Protein AF-A0A378B219-F1 (afdb_monomer)

InterPro domains:
  IPR011042 Six-bladed beta-propeller, TolB-like [G3DSA:2.120.10.30] (1-69)

Sequence (69 aa):
MVFNRNGLPIGQILLPDRDKGRNLKSTSLAIRPGHRELFIVANSGTEPGGAMIFRSGAFAPAPFPFSHQ

Secondary structure (DSSP, 8-state):
-EE-TTS-EEE--PPTTGGGTTT-EEEEEEEPBTS-EEEEEEE-TTSTT-EEEEEEE-SSPBPPPGGG-

Organism: Klebsiella pneumoniae subsp. ozaenae (NCBI:txid574)

Structure (mmCIF, N/CA/C/O backbone):
data_AF-A0A378B219-F1
#
_entry.id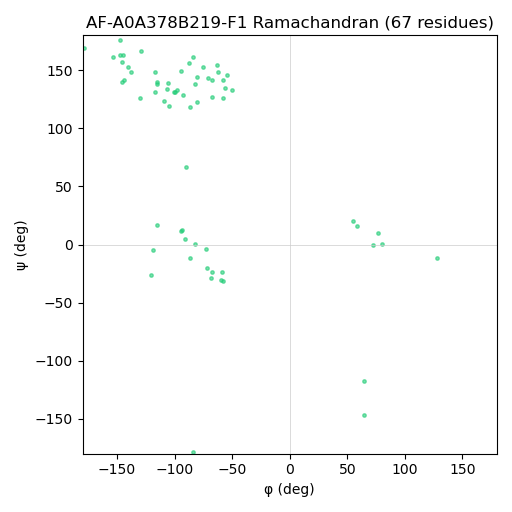   AF-A0A378B219-F1
#
loop_
_atom_site.group_PDB
_atom_site.id
_atom_site.type_symbol
_atom_site.label_atom_id
_atom_site.label_alt_id
_atom_site.label_comp_id
_atom_site.label_asym_id
_atom_site.label_entity_id
_atom_site.label_seq_id
_atom_site.pdbx_PDB_ins_code
_atom_site.Cartn_x
_atom_site.Cartn_y
_atom_site.Cartn_z
_atom_site.occupancy
_atom_site.B_iso_or_equiv
_atom_site.auth_seq_id
_atom_site.auth_comp_id
_atom_site.auth_asym_id
_atom_site.auth_atom_id
_atom_site.pdbx_PDB_model_num
ATOM 1 N N . MET A 1 1 ? 3.071 -4.299 4.956 1.00 95.31 1 MET A N 1
ATOM 2 C CA . MET A 1 1 ? 2.388 -5.167 5.942 1.00 95.31 1 MET A CA 1
ATOM 3 C C . MET A 1 1 ? 1.353 -4.352 6.688 1.00 95.31 1 MET A C 1
ATOM 5 O O . MET A 1 1 ? 1.567 -3.159 6.860 1.00 95.31 1 MET A O 1
ATOM 9 N N . VAL A 1 2 ? 0.252 -4.972 7.102 1.00 97.44 2 VAL A N 1
ATOM 10 C CA . VAL A 1 2 ? -0.782 -4.354 7.940 1.00 97.44 2 VAL A CA 1
ATOM 11 C C . VAL A 1 2 ? -0.834 -5.103 9.264 1.00 97.44 2 VAL A C 1
ATOM 13 O O . VAL A 1 2 ? -0.881 -6.333 9.268 1.00 97.44 2 VAL A O 1
ATOM 16 N N . PHE A 1 3 ? -0.825 -4.363 10.370 1.00 98.12 3 PHE A N 1
ATOM 17 C CA . PHE A 1 3 ? -0.798 -4.902 11.728 1.00 98.12 3 PHE A CA 1
ATOM 18 C C . PHE A 1 3 ? -2.068 -4.509 12.486 1.00 98.12 3 PHE A C 1
ATOM 20 O O . PHE A 1 3 ? -2.635 -3.444 12.239 1.00 98.12 3 PHE A O 1
ATOM 27 N N . ASN A 1 4 ? -2.523 -5.363 13.403 1.00 97.50 4 ASN A N 1
ATOM 28 C CA . ASN A 1 4 ? -3.593 -5.011 14.339 1.00 97.50 4 ASN A CA 1
ATOM 29 C C . ASN A 1 4 ? -3.049 -4.258 15.570 1.00 97.50 4 ASN A C 1
ATOM 31 O O . ASN A 1 4 ? -1.847 -4.029 15.700 1.00 97.50 4 ASN A O 1
ATOM 35 N N . ARG A 1 5 ? -3.939 -3.909 16.511 1.00 96.94 5 ARG A N 1
ATOM 36 C CA . ARG A 1 5 ? -3.588 -3.194 17.755 1.00 96.94 5 ARG A CA 1
ATOM 37 C C . ARG A 1 5 ? -2.570 -3.938 18.637 1.00 96.94 5 ARG A C 1
ATOM 39 O O . ARG A 1 5 ? -1.866 -3.289 19.397 1.00 96.94 5 ARG A O 1
ATOM 46 N N . ASN A 1 6 ? -2.463 -5.261 18.512 1.00 98.12 6 ASN A N 1
ATOM 47 C CA . ASN A 1 6 ? -1.509 -6.083 19.265 1.00 98.12 6 ASN A CA 1
ATOM 48 C C . ASN A 1 6 ? -0.166 -6.256 18.528 1.00 98.12 6 ASN A C 1
ATOM 50 O O . ASN A 1 6 ? 0.672 -7.034 18.969 1.00 98.12 6 ASN A O 1
ATOM 54 N N . GLY A 1 7 ? 0.032 -5.594 17.381 1.00 97.62 7 GLY A N 1
ATOM 55 C CA . GLY A 1 7 ? 1.243 -5.730 16.568 1.00 97.62 7 GLY A CA 1
ATOM 56 C C . GLY A 1 7 ? 1.316 -7.023 15.749 1.00 97.62 7 GLY A C 1
ATOM 57 O O . GLY A 1 7 ? 2.354 -7.307 15.158 1.00 97.62 7 GLY A O 1
ATOM 58 N N . LEU A 1 8 ? 0.233 -7.806 15.672 1.00 98.44 8 LEU A N 1
ATOM 59 C CA . LEU A 1 8 ? 0.203 -9.029 14.868 1.00 98.44 8 LEU A CA 1
ATOM 60 C C . LEU A 1 8 ? -0.095 -8.695 13.399 1.00 98.44 8 LEU A C 1
ATOM 62 O O . LEU A 1 8 ? -0.978 -7.869 13.137 1.00 98.44 8 LEU A O 1
ATOM 66 N N . PRO A 1 9 ? 0.594 -9.327 12.432 1.00 98.19 9 PRO A N 1
ATOM 67 C CA . PRO A 1 9 ? 0.312 -9.120 11.019 1.00 98.19 9 PRO A CA 1
ATOM 68 C C . PRO A 1 9 ? -1.072 -9.685 10.670 1.00 98.19 9 PRO A C 1
ATOM 70 O O . PRO A 1 9 ? -1.359 -10.848 10.933 1.00 98.19 9 PRO A O 1
ATOM 73 N N . ILE A 1 10 ? -1.923 -8.863 10.057 1.00 98.12 10 ILE A N 1
ATOM 74 C CA . ILE A 1 10 ? -3.289 -9.237 9.639 1.00 98.12 10 ILE A CA 1
ATOM 75 C C . ILE A 1 10 ? -3.509 -9.132 8.127 1.00 98.12 10 ILE A C 1
ATOM 77 O O . ILE A 1 10 ? -4.572 -9.482 7.625 1.00 98.12 10 ILE A O 1
ATOM 81 N N . GLY A 1 11 ? -2.517 -8.637 7.386 1.00 97.81 11 GLY A N 1
ATOM 82 C CA . GLY A 1 11 ? -2.596 -8.545 5.935 1.00 97.81 11 GLY A CA 1
ATOM 83 C C . GLY A 1 11 ? -1.341 -7.977 5.290 1.00 97.81 11 GLY A C 1
ATOM 84 O O . GLY A 1 11 ? -0.458 -7.418 5.944 1.00 97.81 11 GLY A O 1
ATOM 85 N N . GLN A 1 12 ? -1.282 -8.090 3.967 1.00 97.38 12 GLN A N 1
ATOM 86 C CA . GLN A 1 12 ? -0.211 -7.547 3.145 1.00 97.38 12 GLN A CA 1
ATOM 87 C C . GLN A 1 12 ? -0.783 -7.044 1.825 1.00 97.38 12 GLN A C 1
ATOM 89 O O . GLN A 1 12 ? -1.649 -7.681 1.234 1.00 97.38 12 GLN A O 1
ATOM 94 N N . ILE A 1 13 ? -0.260 -5.916 1.352 1.00 97.38 13 ILE A N 1
ATOM 95 C CA . ILE A 1 13 ? -0.550 -5.393 0.021 1.00 97.38 13 ILE A CA 1
ATOM 96 C C . ILE A 1 1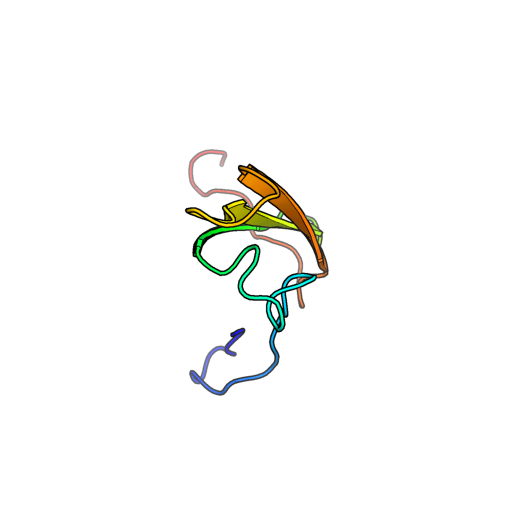3 ? 0.719 -5.568 -0.799 1.00 97.38 13 ILE A C 1
ATOM 98 O O . ILE A 1 13 ? 1.786 -5.112 -0.387 1.00 97.38 13 ILE A O 1
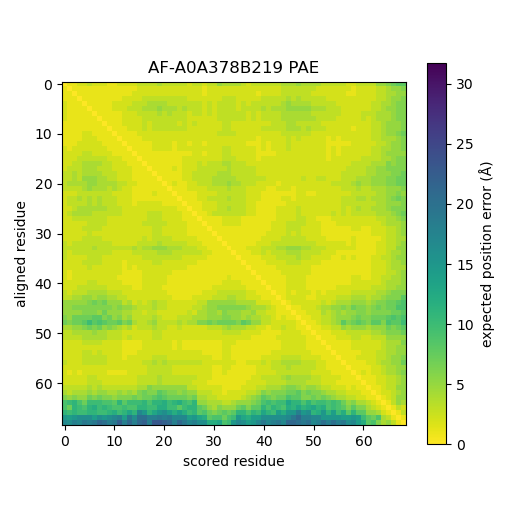ATOM 102 N N . LEU A 1 14 ? 0.599 -6.267 -1.924 1.00 97.00 14 LEU A N 1
ATOM 103 C CA . LEU A 1 14 ? 1.676 -6.443 -2.886 1.00 97.00 14 LEU A CA 1
ATOM 104 C C . LEU A 1 14 ? 1.459 -5.480 -4.046 1.00 97.00 14 LEU A C 1
ATOM 106 O O . LEU A 1 14 ? 0.354 -5.397 -4.579 1.00 97.00 14 LEU A O 1
ATOM 110 N N . LEU A 1 15 ? 2.509 -4.751 -4.417 1.00 97.12 15 LEU A N 1
ATOM 111 C CA . LEU A 1 15 ? 2.460 -3.871 -5.577 1.00 97.12 15 LEU A CA 1
ATOM 112 C C . LEU A 1 15 ? 2.657 -4.683 -6.868 1.00 97.12 15 LEU A C 1
ATOM 114 O O . LEU A 1 15 ? 3.432 -5.647 -6.854 1.00 97.12 15 LEU A O 1
ATOM 118 N N . PRO A 1 16 ? 1.972 -4.315 -7.966 1.00 96.88 16 PRO A N 1
ATOM 119 C CA . PRO A 1 16 ? 2.157 -4.954 -9.265 1.00 96.88 16 PRO A CA 1
ATOM 120 C C . PRO A 1 16 ? 3.622 -4.950 -9.717 1.00 96.88 16 PRO A C 1
ATOM 122 O O . PRO A 1 16 ? 4.360 -4.000 -9.442 1.00 96.88 16 PRO A O 1
ATOM 125 N N . ASP A 1 17 ? 4.018 -6.009 -10.427 1.00 96.00 17 ASP A N 1
ATOM 126 C CA . ASP A 1 17 ? 5.352 -6.206 -11.018 1.00 96.00 17 ASP A CA 1
ATOM 127 C C . ASP A 1 17 ? 6.534 -6.180 -10.026 1.00 96.00 17 ASP A C 1
ATOM 129 O O . ASP A 1 17 ? 7.695 -6.077 -10.435 1.00 96.00 17 ASP A O 1
ATOM 133 N N . ARG A 1 18 ? 6.277 -6.314 -8.716 1.00 94.38 18 ARG A N 1
ATOM 134 C CA . ARG A 1 18 ? 7.343 -6.393 -7.699 1.00 94.38 18 ARG A CA 1
ATOM 135 C C . ARG A 1 18 ? 8.298 -7.568 -7.905 1.00 94.38 18 ARG A C 1
ATOM 137 O O . ARG A 1 18 ? 9.464 -7.491 -7.538 1.00 94.38 18 ARG A O 1
ATOM 144 N N . ASP A 1 19 ? 7.798 -8.662 -8.463 1.00 95.81 19 ASP A N 1
ATOM 145 C CA . ASP A 1 19 ? 8.543 -9.866 -8.828 1.00 95.81 19 ASP A CA 1
ATOM 146 C C . ASP A 1 19 ? 9.525 -9.605 -9.979 1.00 95.81 19 ASP A C 1
ATOM 148 O O . ASP A 1 19 ? 10.547 -10.274 -10.079 1.00 95.81 19 ASP A O 1
ATOM 152 N N . LYS A 1 20 ? 9.262 -8.569 -10.7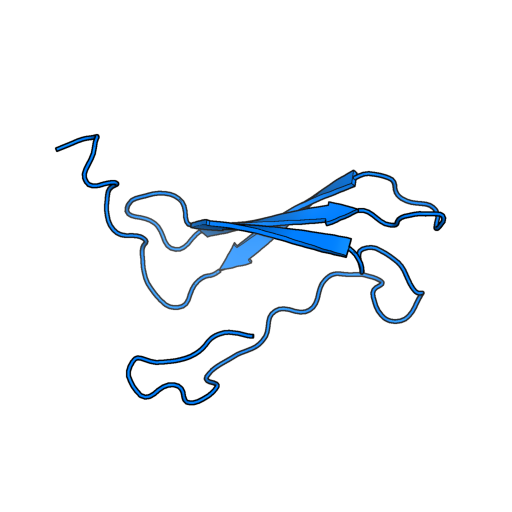83 1.00 95.44 20 LYS A N 1
ATOM 153 C CA . LYS A 1 20 ? 10.134 -8.077 -11.858 1.00 95.44 20 LYS A CA 1
ATOM 154 C C . LYS A 1 20 ? 11.051 -6.934 -11.411 1.00 95.44 20 LYS A C 1
ATOM 156 O O . LYS A 1 20 ? 11.605 -6.238 -12.252 1.00 95.44 20 LYS A O 1
ATOM 161 N N . GLY A 1 21 ? 11.160 -6.670 -10.108 1.00 94.75 21 GLY A N 1
ATOM 162 C CA . GLY A 1 21 ? 11.981 -5.577 -9.576 1.00 94.75 21 GLY A CA 1
ATOM 163 C C . GLY A 1 21 ? 11.345 -4.182 -9.649 1.00 94.75 21 GLY A C 1
ATOM 164 O O . GLY A 1 21 ? 11.953 -3.211 -9.198 1.00 94.75 21 GLY A O 1
ATOM 165 N N . ARG A 1 22 ? 10.113 -4.051 -10.161 1.00 96.50 22 ARG A N 1
ATOM 166 C CA . ARG A 1 22 ? 9.427 -2.757 -10.314 1.00 96.50 22 ARG A CA 1
ATOM 167 C C . ARG A 1 22 ? 8.650 -2.370 -9.064 1.00 96.50 22 ARG A C 1
ATO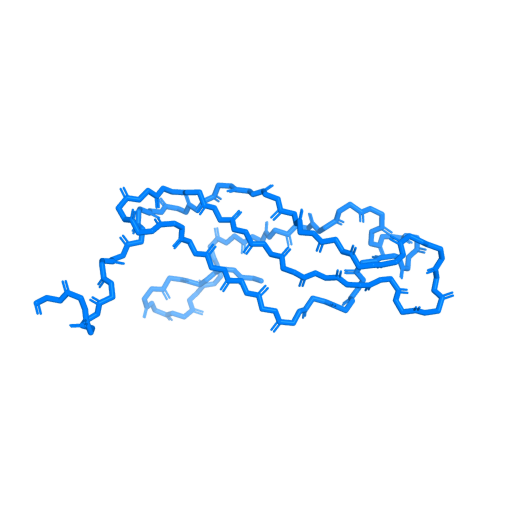M 169 O O . ARG A 1 22 ? 8.269 -3.211 -8.256 1.00 96.50 22 ARG A O 1
ATOM 176 N N . ASN A 1 23 ? 8.411 -1.069 -8.901 1.00 96.81 23 ASN A N 1
ATOM 177 C CA . ASN A 1 23 ? 7.636 -0.493 -7.794 1.00 96.81 23 ASN A CA 1
ATOM 178 C C . ASN A 1 23 ? 8.128 -0.874 -6.382 1.00 96.81 23 ASN A C 1
ATOM 180 O O . ASN A 1 23 ? 7.380 -0.762 -5.412 1.00 96.81 23 ASN A O 1
ATOM 184 N N . LEU A 1 24 ? 9.383 -1.309 -6.234 1.00 95.94 24 LEU A N 1
ATOM 185 C CA . LEU A 1 24 ? 9.925 -1.751 -4.944 1.00 95.94 24 LEU A CA 1
ATOM 186 C C . LEU A 1 24 ? 10.161 -0.597 -3.963 1.00 95.94 24 LEU A C 1
ATOM 188 O O . LEU A 1 24 ? 10.225 -0.817 -2.754 1.00 95.94 24 LEU A O 1
ATOM 192 N N . LYS A 1 25 ? 10.263 0.640 -4.459 1.00 96.50 25 LYS A N 1
ATOM 193 C CA . LYS A 1 25 ? 10.494 1.830 -3.634 1.00 96.50 25 LYS A CA 1
ATOM 194 C C . LYS A 1 25 ? 9.168 2.453 -3.194 1.00 96.50 25 LYS A C 1
ATOM 196 O O . LYS A 1 25 ? 8.825 3.546 -3.634 1.00 96.50 25 LYS A O 1
ATOM 201 N N . SER A 1 26 ? 8.413 1.744 -2.355 1.00 95.94 26 SER A N 1
ATOM 202 C CA . SER A 1 26 ? 7.212 2.270 -1.686 1.00 95.94 26 SER A CA 1
ATOM 203 C C . SER A 1 26 ? 7.612 3.093 -0.465 1.00 95.94 26 SER A C 1
ATOM 205 O O . SER A 1 26 ? 8.270 2.566 0.429 1.00 95.94 26 SER A O 1
ATOM 207 N N . THR A 1 27 ? 7.202 4.360 -0.398 1.00 96.75 27 THR A N 1
ATOM 208 C CA . THR A 1 27 ? 7.700 5.296 0.632 1.00 96.75 27 THR A CA 1
ATOM 209 C C . THR A 1 27 ? 6.618 5.875 1.533 1.00 96.75 27 THR A C 1
ATOM 211 O O . THR A 1 27 ? 6.914 6.241 2.666 1.00 96.75 27 THR A O 1
ATOM 214 N N . SER A 1 28 ? 5.371 5.957 1.066 1.00 97.81 28 SER A N 1
ATOM 215 C CA . SER A 1 28 ? 4.266 6.497 1.858 1.00 97.81 28 SER A CA 1
ATOM 216 C C . SER A 1 28 ? 2.921 5.930 1.416 1.00 97.81 28 SER A C 1
ATOM 218 O O . SER A 1 28 ? 2.774 5.395 0.312 1.00 97.81 28 SER A O 1
ATOM 220 N N . LEU A 1 29 ? 1.934 6.051 2.299 1.00 97.62 29 LEU A N 1
ATOM 221 C CA . LEU A 1 29 ? 0.552 5.688 2.044 1.00 97.62 29 LEU A CA 1
ATOM 222 C C . LEU A 1 29 ? -0.406 6.630 2.771 1.00 97.62 29 LEU A C 1
ATOM 224 O O . LEU A 1 29 ? -0.049 7.234 3.781 1.00 97.62 29 LEU A O 1
ATOM 228 N N . ALA A 1 30 ? -1.636 6.724 2.274 1.00 96.88 30 ALA A N 1
ATOM 229 C CA . ALA A 1 30 ? -2.714 7.465 2.917 1.00 96.88 30 ALA A CA 1
ATOM 230 C C . ALA A 1 30 ? -4.054 6.766 2.686 1.00 96.88 30 ALA A C 1
ATOM 232 O O . ALA A 1 30 ? -4.327 6.285 1.588 1.00 96.88 30 ALA A O 1
ATOM 233 N N . ILE A 1 31 ? -4.904 6.732 3.710 1.00 97.56 31 ILE A N 1
ATOM 234 C CA . ILE A 1 31 ? -6.296 6.296 3.574 1.00 97.56 31 ILE A CA 1
ATOM 235 C C . ILE A 1 31 ? -7.157 7.556 3.498 1.00 97.56 31 ILE A C 1
ATOM 237 O O . ILE A 1 31 ? -6.999 8.459 4.319 1.00 97.56 31 ILE A O 1
ATOM 241 N N . ARG A 1 32 ? -8.062 7.632 2.520 1.00 96.81 32 ARG A N 1
ATOM 242 C CA . ARG A 1 32 ? -8.977 8.768 2.368 1.00 96.81 32 ARG A CA 1
ATOM 243 C C . ARG A 1 32 ? -9.821 8.942 3.648 1.00 96.81 32 ARG A C 1
ATOM 245 O O . ARG A 1 32 ? -10.474 7.972 4.042 1.00 96.81 32 ARG A O 1
ATOM 252 N N . PRO A 1 33 ? -9.854 10.135 4.280 1.00 95.56 33 PRO A N 1
ATOM 253 C CA . PRO A 1 33 ? -10.623 10.374 5.505 1.00 95.56 33 PRO A CA 1
ATOM 254 C C . PRO A 1 33 ? -12.079 9.913 5.389 1.00 95.56 33 PRO A C 1
ATOM 256 O O . PRO A 1 33 ? -12.726 10.175 4.377 1.00 95.56 33 PRO A O 1
ATOM 259 N N . GLY A 1 34 ? -12.581 9.184 6.388 1.00 96.31 34 GLY A N 1
ATOM 260 C CA . GLY A 1 34 ? -13.950 8.655 6.400 1.00 96.31 34 GLY A CA 1
ATOM 261 C C . GLY A 1 34 ? -14.216 7.484 5.442 1.00 96.31 34 GLY A C 1
ATOM 262 O O . GLY A 1 34 ? -15.320 6.944 5.427 1.00 96.31 34 GLY A O 1
ATOM 263 N N . HIS A 1 35 ? -13.227 7.036 4.664 1.00 97.44 35 HIS A N 1
ATOM 264 C CA . HIS A 1 35 ? -13.375 5.946 3.698 1.00 97.44 35 HIS A CA 1
ATOM 265 C C . HIS A 1 35 ? -12.293 4.880 3.857 1.00 97.44 35 HIS A C 1
ATOM 267 O O . HIS A 1 35 ? -11.285 5.074 4.525 1.00 97.44 35 HIS A O 1
ATOM 273 N N . ARG A 1 36 ? -12.504 3.729 3.211 1.00 97.69 36 ARG A N 1
ATOM 274 C CA . ARG A 1 36 ? -11.577 2.582 3.203 1.00 97.69 36 ARG A CA 1
ATOM 275 C C . ARG A 1 36 ? -10.614 2.592 2.017 1.00 97.69 36 ARG A C 1
ATOM 277 O O . ARG A 1 36 ? -10.013 1.574 1.702 1.00 97.69 36 ARG A O 1
ATOM 284 N N . GLU A 1 37 ? -10.527 3.699 1.300 1.00 98.44 37 GLU A N 1
ATOM 285 C CA . GLU A 1 37 ? -9.719 3.790 0.092 1.00 98.44 37 GLU A CA 1
ATOM 286 C C . GLU A 1 37 ? -8.285 4.158 0.458 1.00 98.44 37 GLU A C 1
ATOM 288 O O . GLU A 1 37 ? -8.052 5.216 1.035 1.00 98.44 37 GLU A O 1
ATOM 293 N N . LEU A 1 38 ? -7.346 3.271 0.145 1.00 98.25 38 LEU A N 1
ATOM 294 C CA . LEU A 1 38 ? -5.928 3.411 0.445 1.00 98.25 38 LEU A CA 1
ATOM 295 C C . LEU A 1 38 ? -5.154 3.736 -0.832 1.00 98.25 38 LEU A C 1
ATOM 297 O O . LEU A 1 38 ? -5.305 3.053 -1.845 1.00 98.25 38 LEU A O 1
ATOM 301 N N . PHE A 1 39 ? -4.272 4.721 -0.740 1.00 98.50 39 PHE A N 1
ATOM 302 C CA . PHE A 1 39 ? -3.337 5.118 -1.782 1.00 98.50 39 PHE A CA 1
ATOM 303 C C . PHE A 1 39 ? -1.905 4.863 -1.326 1.00 9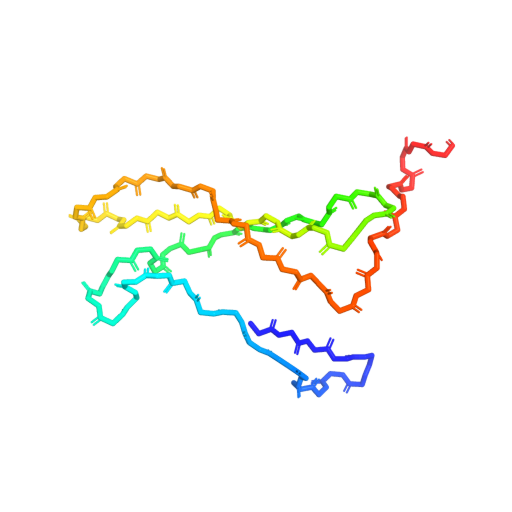8.50 39 PHE A C 1
ATOM 305 O O . PHE A 1 39 ? -1.576 5.110 -0.167 1.00 98.50 39 PHE A O 1
ATOM 312 N N . ILE A 1 40 ? -1.056 4.374 -2.227 1.00 98.56 40 ILE A N 1
ATOM 313 C CA . ILE A 1 40 ? 0.353 4.060 -1.961 1.00 98.56 40 ILE A CA 1
ATOM 314 C C . ILE A 1 40 ? 1.196 4.708 -3.052 1.00 98.56 40 ILE A C 1
ATOM 316 O O . ILE A 1 40 ? 0.955 4.455 -4.231 1.00 98.56 40 ILE A O 1
ATOM 320 N N . VAL A 1 41 ? 2.190 5.511 -2.674 1.00 98.50 41 VAL A N 1
ATOM 321 C CA . VAL A 1 41 ? 3.172 6.044 -3.625 1.00 98.50 41 VAL A CA 1
ATOM 322 C C . VAL A 1 41 ? 4.382 5.122 -3.688 1.00 98.50 41 VAL A C 1
ATOM 324 O O . VAL A 1 41 ? 4.967 4.763 -2.662 1.00 98.50 41 VAL A O 1
ATOM 327 N N . ALA A 1 42 ? 4.758 4.742 -4.906 1.00 98.19 42 ALA A N 1
ATOM 328 C CA . ALA A 1 42 ? 5.960 3.966 -5.154 1.00 98.19 42 ALA A CA 1
ATOM 329 C C . ALA A 1 42 ? 6.634 4.364 -6.469 1.00 98.19 42 ALA A C 1
ATOM 331 O O . ALA A 1 42 ? 6.041 5.003 -7.338 1.00 98.19 42 ALA A O 1
ATOM 332 N N . ASN A 1 43 ? 7.898 3.981 -6.607 1.00 97.19 43 ASN A N 1
ATOM 333 C CA . ASN A 1 43 ? 8.697 4.236 -7.796 1.00 97.19 43 ASN A CA 1
ATOM 334 C C . ASN A 1 43 ? 9.525 2.994 -8.165 1.00 97.19 43 ASN A C 1
ATOM 336 O O . ASN A 1 43 ? 9.931 2.214 -7.299 1.00 97.19 43 ASN A O 1
ATOM 340 N N . SER A 1 44 ? 9.764 2.813 -9.463 1.00 97.00 44 SER A N 1
ATOM 341 C CA . SER A 1 44 ? 10.520 1.675 -10.011 1.00 97.00 44 SER A CA 1
ATOM 342 C C . SER A 1 44 ? 12.045 1.854 -9.954 1.00 97.00 44 SER A C 1
ATOM 344 O O . SER A 1 44 ? 12.808 0.969 -10.313 1.00 97.00 44 SER A O 1
ATOM 346 N N . GLY A 1 45 ? 12.530 2.968 -9.420 1.00 93.75 45 GLY A N 1
ATOM 347 C CA . GLY A 1 45 ? 13.943 3.286 -9.304 1.00 93.75 45 GLY A CA 1
ATOM 348 C C . GLY A 1 45 ? 14.582 3.430 -10.675 1.00 93.75 45 GLY A C 1
ATOM 349 O O . GLY A 1 45 ? 14.237 4.334 -11.429 1.00 93.75 45 GLY A O 1
ATOM 350 N N . THR A 1 46 ? 15.536 2.546 -10.950 1.00 94.12 46 THR A N 1
ATOM 351 C CA . THR A 1 46 ? 16.207 2.428 -12.247 1.00 94.12 46 THR A CA 1
ATOM 352 C C . THR A 1 46 ? 15.455 1.512 -13.213 1.00 94.12 46 THR A C 1
ATOM 354 O O . THR A 1 46 ? 15.779 1.504 -14.396 1.00 94.12 46 THR A O 1
ATOM 357 N N . GLU A 1 47 ? 14.460 0.754 -12.739 1.00 95.94 47 GLU A N 1
ATOM 358 C CA . GLU A 1 47 ? 13.617 -0.078 -13.597 1.00 95.94 47 GLU A CA 1
ATOM 359 C C . GLU A 1 47 ? 12.599 0.772 -14.381 1.00 95.94 47 GLU A C 1
ATOM 361 O O . GLU A 1 47 ? 12.153 1.823 -13.898 1.00 95.94 47 GLU A O 1
ATOM 366 N N . PRO A 1 48 ? 12.155 0.315 -15.568 1.00 92.94 48 PRO A N 1
ATOM 367 C CA . PRO A 1 48 ? 11.099 0.986 -16.321 1.00 92.94 48 PRO A CA 1
ATOM 368 C C . PRO A 1 48 ? 9.795 1.110 -15.516 1.00 92.94 48 PRO A C 1
ATOM 370 O O . PRO A 1 48 ? 9.396 0.169 -14.832 1.00 92.94 48 PRO A O 1
ATOM 373 N N . GLY A 1 49 ? 9.090 2.241 -15.648 1.00 89.19 49 GLY A N 1
ATOM 374 C CA . GLY A 1 49 ? 7.762 2.453 -15.045 1.00 89.19 49 GLY A CA 1
ATOM 375 C C . GLY A 1 49 ? 7.606 3.731 -14.213 1.00 89.19 49 GLY A C 1
ATOM 376 O O . GLY A 1 49 ? 6.484 4.110 -13.898 1.00 89.19 49 GLY A O 1
ATOM 377 N N . GLY A 1 50 ? 8.698 4.435 -13.893 1.00 95.00 50 GLY A N 1
ATOM 378 C CA . GLY A 1 50 ? 8.636 5.745 -13.232 1.00 95.00 50 GLY A CA 1
ATOM 379 C C . GLY A 1 50 ? 8.036 5.704 -11.819 1.00 95.00 50 GLY A C 1
ATOM 380 O O . GLY A 1 50 ? 8.259 4.752 -11.068 1.00 95.00 50 GLY A O 1
ATOM 381 N N . ALA A 1 51 ? 7.335 6.777 -11.434 1.00 96.81 51 ALA A N 1
ATOM 382 C CA . ALA A 1 51 ? 6.616 6.898 -10.163 1.00 96.81 51 ALA A CA 1
ATOM 383 C C . ALA A 1 51 ? 5.102 6.767 -10.378 1.00 96.81 51 ALA A C 1
ATOM 385 O O . ALA A 1 51 ? 4.560 7.320 -11.333 1.00 96.81 51 ALA A O 1
ATOM 386 N N . MET A 1 52 ? 4.424 6.056 -9.477 1.00 97.19 52 MET A N 1
ATOM 387 C CA . MET A 1 52 ? 2.996 5.758 -9.576 1.00 97.19 52 MET A CA 1
ATOM 388 C C . MET A 1 52 ? 2.311 5.855 -8.210 1.00 97.19 52 MET A C 1
ATOM 390 O O . MET A 1 52 ? 2.922 5.613 -7.165 1.00 97.19 52 MET A O 1
ATOM 394 N N . ILE A 1 53 ? 1.014 6.166 -8.239 1.00 98.12 53 ILE A N 1
ATOM 395 C CA . ILE A 1 53 ? 0.115 6.028 -7.091 1.00 98.12 53 ILE A CA 1
ATOM 396 C C . ILE A 1 53 ? -0.765 4.803 -7.334 1.00 98.12 53 ILE A C 1
ATOM 398 O O . ILE A 1 53 ? -1.529 4.756 -8.297 1.00 98.12 53 ILE A O 1
ATO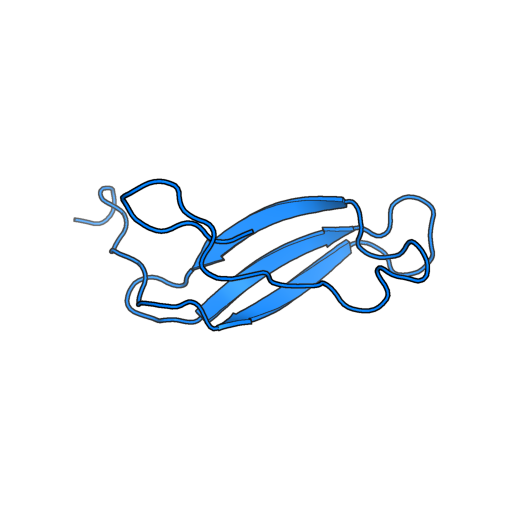M 402 N N . PHE A 1 54 ? -0.667 3.818 -6.449 1.00 98.19 54 PHE A N 1
ATOM 403 C CA . PHE A 1 54 ? -1.500 2.620 -6.452 1.00 98.19 54 PHE A CA 1
ATOM 404 C C . PHE A 1 54 ? -2.697 2.799 -5.527 1.00 98.19 54 PHE A C 1
ATOM 406 O O . PHE A 1 54 ? -2.600 3.473 -4.503 1.00 98.19 54 PHE A O 1
ATOM 413 N N . ARG A 1 55 ? -3.814 2.151 -5.864 1.00 98.12 55 ARG A N 1
ATOM 414 C CA . ARG A 1 55 ? -5.048 2.152 -5.071 1.00 98.12 55 ARG A CA 1
ATOM 415 C C . ARG A 1 55 ? -5.346 0.747 -4.556 1.00 98.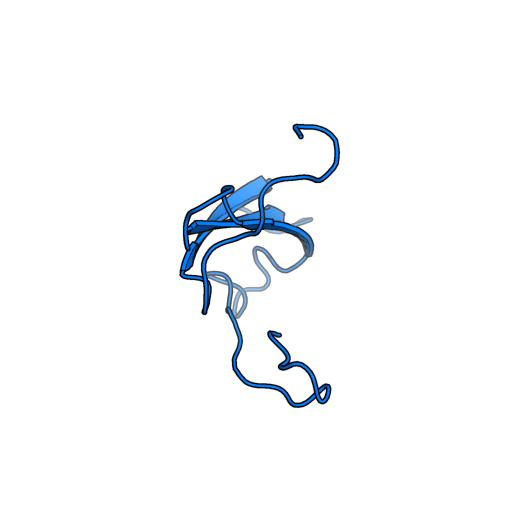12 55 ARG A C 1
ATOM 417 O O . ARG A 1 55 ? -5.223 -0.223 -5.298 1.00 98.12 55 ARG A O 1
ATOM 424 N N . SER A 1 56 ? -5.763 0.648 -3.299 1.00 97.75 56 SER A N 1
ATOM 425 C CA . SER A 1 56 ? -6.211 -0.591 -2.658 1.00 97.75 56 SER A CA 1
ATOM 426 C C . SER A 1 56 ? -7.300 -0.306 -1.612 1.00 97.75 56 SER A C 1
ATOM 428 O O . SER A 1 56 ? -7.656 0.847 -1.360 1.00 97.75 56 SER A O 1
ATOM 430 N N . GLY A 1 57 ? -7.853 -1.356 -1.007 1.00 97.44 57 GLY A N 1
ATOM 431 C CA . GLY A 1 57 ? -8.799 -1.268 0.104 1.00 97.44 57 GLY A CA 1
ATOM 432 C C . GLY A 1 57 ? -8.120 -1.455 1.463 1.00 97.44 57 GLY A C 1
ATOM 433 O O . GLY A 1 57 ? -7.359 -2.399 1.662 1.00 97.44 57 GLY A O 1
ATOM 434 N N . ALA A 1 58 ? -8.433 -0.585 2.420 1.00 97.69 58 ALA A N 1
ATOM 435 C CA . ALA A 1 58 ? -8.070 -0.730 3.825 1.00 97.69 58 ALA A CA 1
ATOM 436 C C . ALA A 1 58 ? -9.075 -1.613 4.594 1.00 97.69 58 ALA A C 1
ATOM 438 O O . ALA A 1 58 ? -10.235 -1.798 4.199 1.00 97.69 58 ALA A O 1
ATOM 439 N N . PHE A 1 59 ? -8.644 -2.126 5.749 1.00 97.19 59 PHE A N 1
ATOM 440 C CA . PHE A 1 59 ? -9.484 -2.938 6.639 1.00 97.19 59 PHE A CA 1
ATOM 441 C C . PHE A 1 59 ? -10.617 -2.133 7.298 1.00 97.19 59 PHE A C 1
ATOM 443 O O . PHE A 1 59 ? -11.683 -2.687 7.544 1.00 97.19 59 PHE A O 1
ATOM 450 N N . ALA A 1 60 ? -10.424 -0.830 7.522 1.00 96.69 60 ALA A N 1
ATOM 451 C CA . ALA A 1 60 ? -11.405 0.072 8.128 1.00 96.69 60 ALA A CA 1
ATOM 452 C C . ALA A 1 60 ? -11.273 1.501 7.559 1.00 96.69 60 ALA A C 1
ATOM 454 O O . ALA A 1 60 ? -10.258 1.797 6.919 1.00 96.69 60 ALA A O 1
ATOM 455 N N . PRO A 1 61 ? -12.291 2.371 7.731 1.00 97.00 61 PRO A N 1
ATOM 456 C CA . PRO A 1 61 ? -12.202 3.767 7.319 1.00 97.00 61 PRO A CA 1
ATOM 457 C C . PRO A 1 61 ? -11.103 4.542 8.057 1.00 97.00 61 PRO A C 1
ATOM 459 O O . PRO A 1 61 ? -10.843 4.265 9.228 1.00 97.00 61 PRO A O 1
ATOM 462 N N . ALA A 1 62 ? -10.485 5.529 7.401 1.00 95.00 62 ALA A N 1
ATOM 463 C CA . ALA A 1 62 ? -9.531 6.409 8.077 1.00 95.00 62 ALA A CA 1
ATOM 464 C C . ALA A 1 62 ? -10.239 7.354 9.066 1.00 95.00 62 ALA A C 1
ATOM 466 O O . ALA A 1 62 ? -11.315 7.869 8.738 1.00 95.00 62 ALA A O 1
ATOM 467 N N . PRO A 1 63 ? -9.626 7.652 10.227 1.00 91.56 63 PRO A N 1
ATOM 468 C CA . PRO A 1 63 ? -10.077 8.757 11.063 1.00 91.56 63 PRO A CA 1
ATOM 469 C C . PRO A 1 63 ? -9.915 10.087 10.314 1.00 91.56 63 PRO A C 1
ATOM 471 O O . PRO A 1 63 ? -9.066 10.219 9.427 1.00 91.56 63 PRO A O 1
ATOM 474 N N . PHE A 1 64 ? -10.716 11.086 10.678 1.00 90.06 64 PHE A N 1
ATOM 475 C CA . PHE A 1 64 ? -10.475 12.446 10.205 1.00 90.06 64 PHE A CA 1
ATOM 476 C C . PHE A 1 64 ? -9.181 12.988 10.827 1.00 90.06 64 PHE A C 1
ATOM 478 O O . PHE A 1 64 ? -8.908 12.695 11.996 1.00 90.06 64 PHE A O 1
ATOM 485 N N . PRO A 1 65 ? -8.367 13.748 10.072 1.00 85.81 65 PRO A N 1
ATOM 486 C CA . PRO A 1 65 ? -7.181 14.378 10.629 1.00 85.81 65 PRO A CA 1
ATOM 487 C C . PRO A 1 65 ? -7.560 15.263 11.814 1.00 85.81 65 PRO A C 1
ATOM 489 O O . PRO A 1 65 ? -8.494 16.056 11.723 1.00 85.81 65 PRO A O 1
ATOM 492 N N . PHE A 1 66 ? -6.803 15.159 12.905 1.00 80.75 66 PHE A N 1
ATOM 493 C CA . PHE A 1 66 ? -7.034 15.973 14.099 1.00 80.75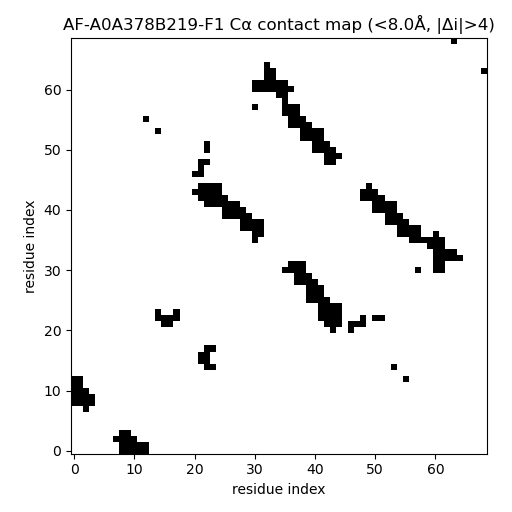 66 PHE A CA 1
ATOM 494 C C . PHE A 1 66 ? -6.965 17.481 13.801 1.00 80.75 66 PHE A C 1
ATOM 496 O O . PHE A 1 66 ? -7.700 18.259 14.387 1.00 80.75 66 PHE A O 1
ATOM 503 N N . SER A 1 67 ? -6.137 17.896 12.835 1.00 82.94 67 SER A N 1
ATOM 504 C CA . SER A 1 67 ? -5.991 19.300 12.423 1.00 82.94 67 SER A CA 1
ATOM 505 C C . SER A 1 67 ? -7.175 19.874 11.633 1.00 82.94 67 SER A C 1
ATOM 507 O O . SER A 1 67 ? -7.133 21.044 11.272 1.00 82.94 67 SER A O 1
ATOM 509 N N . HIS A 1 68 ? -8.191 19.067 11.316 1.00 66.75 68 HIS A N 1
ATOM 510 C CA . HIS A 1 68 ? -9.398 19.484 10.591 1.00 66.75 68 HIS A CA 1
ATOM 511 C C . HIS A 1 68 ? -10.660 19.362 11.467 1.00 66.75 68 HIS A C 1
ATOM 513 O O . HIS A 1 68 ? -11.767 19.312 10.927 1.00 66.75 68 HIS A O 1
ATOM 519 N N . GLN A 1 69 ? -10.482 19.253 12.790 1.00 59.28 69 GLN A N 1
ATOM 520 C CA . GLN A 1 69 ? -11.554 19.320 13.787 1.00 59.28 69 GLN A CA 1
ATOM 521 C C . GLN A 1 69 ? -11.833 20.758 14.215 1.00 59.28 69 GLN A C 1
ATOM 523 O O . GLN A 1 69 ? -10.869 21.556 14.261 1.00 59.28 69 GLN A O 1
#

Mean predicted aligned error: 3.19 Å

Foldseek 3Di:
DDADPVRHDDDDDDDPCVVVQAQPAWDDKDFDAPAQKIWTWTASVPDPDGIDIDIDGHPDHDHDPPVVD

Radius of gyration: 13.94 Å; Cα contacts (8 Å, |Δi|>4): 129; chains: 1; bounding box: 30×29×36 Å

pLDDT: mean 95.04, std 6.48, range [59.28, 98.56]

Solvent-accessible surface area (backbone atoms only — not comparable to full-atom values): 4249 Å² total; per-residue (Å²): 117,38,63,49,98,85,69,47,79,75,49,73,81,80,65,75,57,44,92,75,60,19,43,71,53,61,81,53,72,52,51,43,64,74,30,35,46,28,39,36,40,25,24,12,80,93,40,83,78,53,70,49,78,47,79,50,77,47,97,57,56,29,72,71,61,76,91,78,111

Nearest PDB structures (foldseek):
  2dso-assembly3_C  TM=9.609E-01  e=3.308E-03  Staphylococcus aureus
  2dg0-assembly1_A  TM=9.615E-01  e=1.194E-02  Staphylococcus aureus
  3qcm-assembly2_B  TM=4.761E-01  e=6.468E+00  Homo sapiens